Protein AF-A0A8T4XDW1-F1 (afdb_monomer_lite)

pLDDT: mean 91.81, std 9.37, range [51.06, 97.88]

Foldseek 3Di:
DDPDPLPAWDWPDWDDDPPWIWTWIARPPQRWIWIQIPVRDIDTHHDDD

Radius of gyration: 11.46 Å; chains: 1; bounding box: 29×20×31 Å

Sequence (49 aa):
MMKCQHGEVELLGEQRGERSVNKYFRCLKCGNILILSEDNVLYEVPKSQ

Structure (mmCIF, N/CA/C/O backbone):
data_AF-A0A8T4XDW1-F1
#
_entry.id   AF-A0A8T4XDW1-F1
#
loop_
_atom_site.group_PDB
_atom_site.id
_atom_site.type_symbol
_atom_site.label_atom_id
_atom_site.label_alt_id
_atom_site.label_comp_id
_atom_site.label_asym_id
_atom_site.label_entity_id
_atom_site.label_seq_id
_atom_site.pdbx_PDB_ins_code
_atom_site.Cartn_x
_atom_site.Cartn_y
_atom_site.Cartn_z
_atom_site.occupancy
_atom_site.B_iso_or_equiv
_atom_site.auth_seq_id
_atom_site.auth_comp_id
_atom_site.auth_asym_id
_atom_site.auth_atom_id
_atom_site.pdbx_PDB_model_num
ATOM 1 N N . MET A 1 1 ? -10.821 -13.335 14.419 1.00 51.06 1 MET A N 1
ATOM 2 C CA . MET A 1 1 ? -10.255 -12.037 13.986 1.00 51.06 1 MET A CA 1
ATOM 3 C C . MET A 1 1 ? -10.390 -11.941 12.477 1.00 51.06 1 MET A C 1
ATOM 5 O O . MET A 1 1 ? -9.902 -12.825 11.785 1.00 51.06 1 MET A O 1
ATOM 9 N N . MET A 1 2 ? -11.116 -10.946 11.973 1.00 75.06 2 MET A N 1
ATOM 10 C CA . MET A 1 2 ? -11.292 -10.736 10.533 1.00 75.06 2 MET A CA 1
ATOM 11 C C . MET A 1 2 ? -10.005 -10.110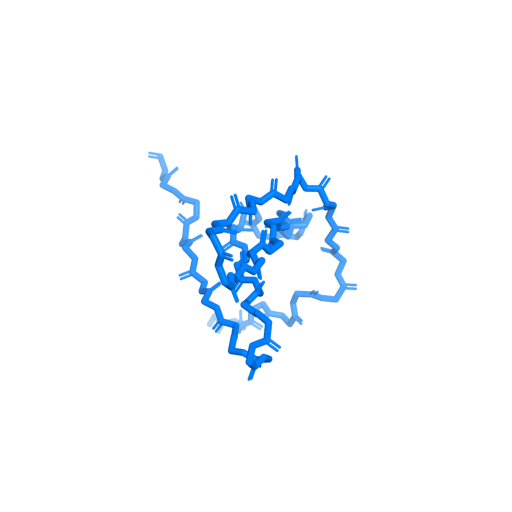 9.974 1.00 75.06 2 MET A C 1
ATOM 13 O O . MET A 1 2 ? -9.515 -9.137 10.546 1.00 75.06 2 MET A O 1
ATOM 17 N N . LYS A 1 3 ? -9.426 -10.668 8.903 1.00 82.81 3 LYS A N 1
ATOM 18 C CA . LYS A 1 3 ? -8.283 -10.037 8.219 1.00 82.81 3 LYS A CA 1
ATOM 19 C C . LYS A 1 3 ? -8.740 -8.710 7.606 1.00 82.81 3 LYS A C 1
ATOM 21 O O . LYS A 1 3 ? -9.790 -8.668 6.959 1.00 82.81 3 LYS A O 1
ATOM 26 N N . CYS A 1 4 ? -7.968 -7.642 7.813 1.00 91.06 4 CYS A N 1
ATOM 27 C CA . CYS A 1 4 ? -8.250 -6.339 7.216 1.00 91.06 4 CYS A CA 1
ATOM 28 C C . CYS A 1 4 ? -8.203 -6.449 5.684 1.00 91.06 4 CYS A C 1
ATOM 30 O O . CYS A 1 4 ? -7.287 -7.051 5.138 1.00 91.06 4 CYS A O 1
ATOM 32 N N . GLN A 1 5 ? -9.197 -5.877 5.002 1.00 92.44 5 GLN A N 1
ATOM 33 C CA . GLN A 1 5 ? -9.275 -5.868 3.533 1.00 92.44 5 GLN A CA 1
ATOM 34 C C . GL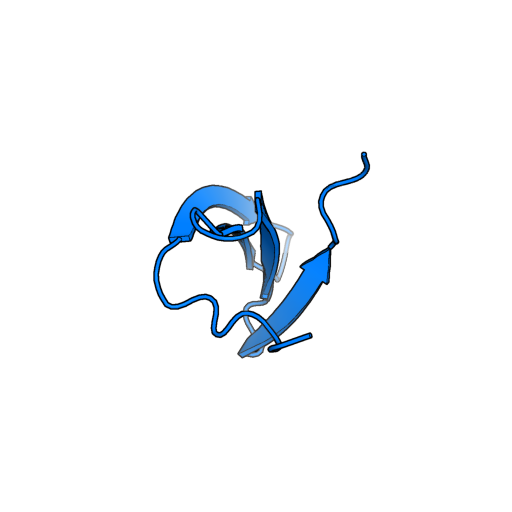N A 1 5 ? -8.536 -4.677 2.903 1.00 92.44 5 GLN A C 1
ATOM 36 O O . GLN A 1 5 ? -8.502 -4.559 1.687 1.00 92.44 5 GLN A O 1
ATOM 41 N N . HIS A 1 6 ? -7.995 -3.765 3.722 1.00 93.12 6 HIS A N 1
ATOM 42 C CA . HIS A 1 6 ? -7.217 -2.597 3.284 1.00 93.12 6 HIS A CA 1
ATOM 43 C C . HIS A 1 6 ? -7.910 -1.688 2.250 1.00 93.12 6 HIS A C 1
ATOM 45 O O . HIS A 1 6 ? -7.248 -1.016 1.472 1.00 93.12 6 HIS A O 1
ATOM 51 N N . GLY A 1 7 ? -9.246 -1.618 2.259 1.00 92.56 7 GLY A N 1
ATOM 52 C CA . GLY A 1 7 ? -10.013 -0.831 1.278 1.00 92.56 7 GLY A CA 1
ATOM 53 C C . GLY A 1 7 ? -9.909 0.696 1.417 1.00 92.56 7 GLY A C 1
ATOM 54 O O . GLY A 1 7 ? -10.367 1.410 0.535 1.00 92.56 7 GLY A O 1
ATOM 55 N N . GLU A 1 8 ? -9.328 1.199 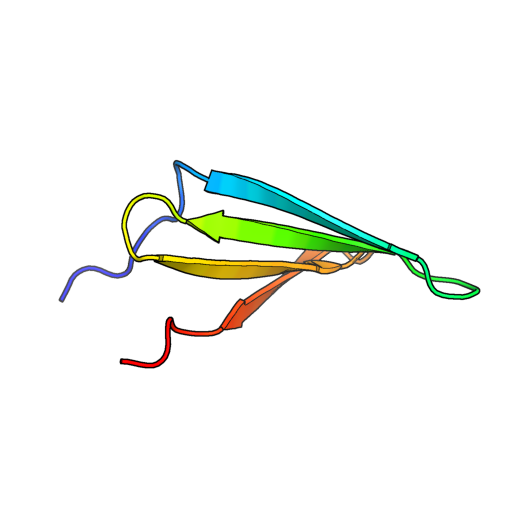2.510 1.00 96.75 8 GLU A N 1
ATOM 56 C CA . GLU A 1 8 ? -9.104 2.633 2.746 1.00 96.75 8 GLU A CA 1
ATOM 57 C C . GLU A 1 8 ? -7.657 2.850 3.199 1.00 96.75 8 GLU A C 1
ATOM 59 O O . GLU A 1 8 ? -7.237 2.332 4.245 1.00 96.75 8 GLU A O 1
ATOM 64 N N . VAL A 1 9 ? -6.892 3.588 2.392 1.00 97.25 9 VAL A N 1
ATOM 65 C CA . VAL A 1 9 ? -5.454 3.804 2.576 1.00 97.25 9 VAL A CA 1
ATOM 66 C C . VAL A 1 9 ? -5.062 5.252 2.280 1.00 97.25 9 VAL A C 1
ATOM 68 O O . VAL A 1 9 ? -5.641 5.887 1.402 1.00 97.25 9 VAL A O 1
ATOM 71 N N . GLU A 1 10 ? -4.049 5.757 2.983 1.00 97.88 10 GLU A N 1
ATOM 72 C CA . GLU A 1 10 ? -3.360 7.012 2.657 1.00 97.88 10 GLU A CA 1
ATOM 73 C C . GLU A 1 10 ? -2.010 6.715 1.994 1.00 97.88 10 GLU A C 1
ATOM 75 O O . GLU A 1 10 ? -1.300 5.809 2.428 1.00 97.88 10 GLU A O 1
ATOM 80 N N . LEU A 1 11 ? -1.637 7.467 0.952 1.00 97.12 11 LEU A N 1
ATOM 81 C CA . LEU A 1 11 ? -0.286 7.416 0.386 1.00 97.12 11 LEU A CA 1
ATOM 82 C C . LEU A 1 11 ? 0.669 8.160 1.324 1.00 97.12 11 LEU A C 1
ATOM 84 O O . LEU A 1 11 ? 0.497 9.351 1.571 1.00 97.12 11 LEU A O 1
ATOM 88 N N . LEU A 1 12 ? 1.690 7.461 1.812 1.00 97.38 12 LEU A N 1
ATOM 89 C CA . LEU A 1 12 ? 2.752 8.038 2.634 1.00 97.38 12 LEU A CA 1
ATOM 90 C C . LEU A 1 12 ? 3.906 8.579 1.791 1.00 97.38 12 LEU A C 1
ATOM 92 O O . LEU A 1 12 ? 4.581 9.519 2.202 1.00 97.38 12 LEU A O 1
ATOM 96 N N . GLY A 1 13 ? 4.148 7.976 0.627 1.00 97.12 13 GLY A N 1
ATOM 97 C CA . GLY A 1 13 ? 5.194 8.411 -0.286 1.00 97.12 13 GLY A CA 1
ATOM 98 C C . GLY A 1 13 ? 5.650 7.324 -1.245 1.00 97.12 13 GLY A C 1
ATOM 99 O O . GLY A 1 13 ? 5.114 6.214 -1.280 1.00 97.12 13 GLY A O 1
ATOM 100 N N . GLU A 1 14 ? 6.672 7.663 -2.021 1.00 96.88 14 GLU A N 1
ATOM 101 C CA . GLU A 1 14 ? 7.292 6.778 -3.000 1.00 96.88 14 GLU A CA 1
ATOM 102 C C . GLU A 1 14 ? 8.807 6.748 -2.777 1.00 96.88 14 GLU A C 1
ATOM 104 O O . GLU A 1 14 ? 9.432 7.791 -2.586 1.00 96.88 14 GLU A O 1
ATOM 109 N N . GLN A 1 15 ? 9.408 5.561 -2.832 1.00 95.25 15 GLN A N 1
ATOM 110 C CA . GLN A 1 15 ? 10.855 5.384 -2.900 1.00 95.25 15 GLN A CA 1
ATOM 111 C C . GLN A 1 15 ? 11.220 4.963 -4.320 1.00 95.25 15 GLN A C 1
ATOM 113 O O . GLN A 1 15 ? 10.705 3.964 -4.818 1.00 95.25 15 GLN A O 1
ATOM 118 N N . ARG A 1 16 ? 12.118 5.711 -4.962 1.00 94.31 16 ARG A N 1
ATOM 119 C CA . ARG A 1 16 ? 12.620 5.417 -6.310 1.00 94.31 16 ARG A CA 1
ATOM 120 C C . ARG A 1 16 ? 14.068 4.943 -6.205 1.00 94.31 16 ARG A C 1
ATOM 122 O O . ARG A 1 16 ? 14.925 5.703 -5.763 1.00 94.31 16 ARG A O 1
ATOM 129 N N . GLY A 1 17 ? 14.318 3.686 -6.551 1.00 88.81 17 GLY A N 1
ATOM 130 C CA . GLY A 1 17 ? 15.653 3.145 -6.803 1.00 88.81 17 GLY A CA 1
ATOM 131 C C . GLY A 1 17 ? 16.081 3.368 -8.257 1.00 88.81 17 GLY A C 1
ATOM 132 O O . GLY A 1 17 ? 15.325 3.911 -9.058 1.00 88.81 17 GLY A O 1
ATOM 133 N N . GLU A 1 18 ? 17.284 2.915 -8.624 1.00 86.44 18 GLU A N 1
ATOM 134 C CA . GLU A 1 18 ? 17.807 3.056 -9.999 1.00 86.44 18 GLU A CA 1
ATOM 135 C C . GLU A 1 18 ? 16.928 2.390 -11.065 1.00 86.44 18 GLU A C 1
ATOM 137 O O . GLU A 1 18 ? 16.923 2.819 -12.218 1.00 86.44 18 GLU A O 1
ATOM 142 N N . ARG A 1 19 ? 16.210 1.324 -10.697 1.00 85.19 19 ARG A N 1
ATOM 143 C CA . ARG A 1 19 ? 15.367 0.547 -11.615 1.00 85.19 19 ARG A CA 1
ATOM 144 C C . ARG A 1 19 ? 13.982 0.230 -11.077 1.00 85.19 19 ARG A C 1
ATOM 146 O O . ARG A 1 19 ? 13.250 -0.425 -11.797 1.00 85.19 19 ARG A O 1
ATOM 153 N N . SER A 1 20 ? 13.654 0.669 -9.859 1.00 89.25 20 SER A N 1
ATOM 154 C CA . SER A 1 20 ? 12.405 0.286 -9.209 1.00 89.25 20 SER A CA 1
ATOM 155 C C . SER A 1 20 ? 11.722 1.406 -8.445 1.00 89.25 20 SER A C 1
ATOM 157 O O . SER A 1 20 ? 12.369 2.334 -7.955 1.00 89.25 20 SER A O 1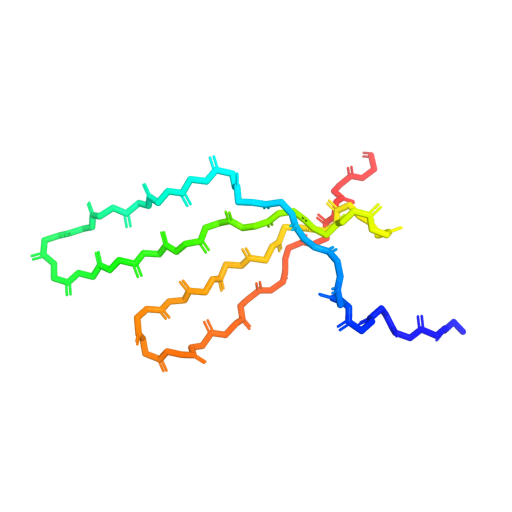
ATOM 159 N N . VAL A 1 21 ? 10.396 1.322 -8.323 1.00 92.69 21 VAL A N 1
ATOM 160 C CA . VAL A 1 21 ? 9.599 2.231 -7.490 1.00 92.69 21 VAL A CA 1
ATOM 161 C C . VAL A 1 21 ? 8.761 1.440 -6.493 1.00 92.69 21 VAL A C 1
ATOM 163 O O . VAL A 1 21 ? 7.980 0.574 -6.877 1.00 92.69 21 VAL A O 1
ATOM 166 N N . ASN A 1 22 ? 8.878 1.789 -5.212 1.00 95.94 22 ASN A N 1
ATOM 167 C CA . ASN A 1 22 ? 8.009 1.296 -4.148 1.00 95.94 22 ASN A CA 1
ATOM 168 C C . ASN A 1 22 ? 7.074 2.413 -3.690 1.00 95.94 22 ASN A C 1
ATOM 170 O O . ASN A 1 22 ? 7.528 3.511 -3.364 1.00 95.94 22 ASN A O 1
ATOM 174 N N . LYS A 1 23 ? 5.775 2.127 -3.616 1.00 97.19 23 LYS A N 1
ATOM 175 C CA . LYS A 1 23 ? 4.771 3.030 -3.044 1.00 97.19 23 LYS A CA 1
ATOM 176 C C . LYS A 1 23 ? 4.394 2.561 -1.651 1.00 97.19 23 LYS A C 1
ATOM 178 O O . LYS A 1 23 ? 4.079 1.391 -1.452 1.00 97.19 23 LYS A O 1
ATOM 183 N N . TYR A 1 24 ? 4.401 3.485 -0.704 1.00 97.81 24 TYR A N 1
ATOM 184 C CA . TYR A 1 24 ? 4.093 3.219 0.692 1.00 97.81 24 TYR A CA 1
ATOM 185 C C . TYR A 1 24 ? 2.726 3.788 1.009 1.00 97.81 24 TYR A C 1
ATOM 187 O O . TYR A 1 24 ? 2.486 4.978 0.818 1.00 97.81 24 TYR A O 1
ATOM 195 N N . PHE A 1 25 ? 1.852 2.953 1.546 1.00 97.62 25 PHE A N 1
ATOM 196 C CA . PHE A 1 25 ? 0.531 3.346 1.995 1.00 97.62 25 PHE A CA 1
ATOM 197 C C . PHE A 1 25 ? 0.345 2.977 3.459 1.00 97.62 25 PHE A C 1
ATOM 199 O O . PHE A 1 25 ? 0.906 1.992 3.930 1.00 97.62 25 PHE A O 1
ATOM 206 N N . ARG A 1 26 ? -0.476 3.726 4.187 1.00 97.38 26 ARG A N 1
ATOM 207 C CA . ARG A 1 26 ? -0.970 3.311 5.501 1.00 97.38 26 ARG A CA 1
ATOM 208 C C . ARG A 1 26 ? -2.444 2.977 5.392 1.00 97.38 26 ARG A C 1
ATOM 210 O O . ARG A 1 26 ? -3.230 3.786 4.911 1.00 97.38 26 ARG A O 1
ATOM 217 N N . CYS A 1 27 ? -2.836 1.805 5.878 1.00 97.00 27 CYS A N 1
ATOM 218 C CA . CYS A 1 27 ? -4.248 1.484 6.018 1.00 97.00 27 CYS A CA 1
ATOM 219 C C . CYS A 1 27 ? -4.868 2.319 7.139 1.00 97.00 27 CYS A C 1
ATOM 221 O O . CYS A 1 27 ? -4.436 2.243 8.288 1.00 97.00 27 CYS A O 1
ATOM 223 N N . LEU A 1 28 ? -5.933 3.054 6.829 1.00 96.12 28 LEU A N 1
ATOM 224 C CA . LEU A 1 28 ? -6.627 3.892 7.808 1.00 96.12 28 LEU A CA 1
ATOM 225 C C . LEU A 1 28 ? -7.458 3.075 8.813 1.00 96.12 28 LEU A C 1
ATOM 227 O O . LEU A 1 28 ? -7.813 3.580 9.872 1.00 96.12 28 LEU A O 1
ATOM 231 N N . LYS A 1 29 ? -7.733 1.795 8.516 1.00 95.12 29 LYS A N 1
ATOM 232 C CA . LYS A 1 29 ? -8.522 0.902 9.385 1.00 95.12 29 LYS A CA 1
ATOM 233 C C . LYS A 1 29 ? -7.685 0.191 10.442 1.00 95.12 29 LYS A C 1
ATOM 235 O O . LYS A 1 29 ? -8.103 0.102 11.590 1.00 95.12 29 LYS A O 1
ATOM 240 N N . CYS A 1 30 ? -6.531 -0.354 10.053 1.00 94.69 30 CYS A N 1
ATOM 241 C CA . CYS A 1 30 ? -5.677 -1.144 10.952 1.00 94.69 30 CYS A CA 1
ATOM 242 C C . CYS A 1 30 ? -4.333 -0.479 11.275 1.00 94.69 30 CYS A C 1
ATOM 244 O O . CYS A 1 30 ? -3.649 -0.905 12.201 1.00 94.69 30 CYS A O 1
ATOM 246 N N . GLY A 1 31 ? -3.949 0.567 10.540 1.00 94.81 31 GLY A N 1
ATOM 247 C CA . GLY A 1 31 ? -2.680 1.268 10.722 1.00 94.81 31 GLY A CA 1
ATOM 248 C C . GLY A 1 31 ? -1.464 0.575 10.105 1.00 94.81 31 GLY A C 1
ATOM 249 O O . GLY A 1 31 ? -0.376 1.144 10.175 1.00 94.81 31 GLY A O 1
ATOM 250 N N . ASN A 1 32 ? -1.621 -0.609 9.504 1.00 96.25 32 ASN A N 1
ATOM 251 C CA . ASN A 1 32 ? -0.519 -1.325 8.859 1.00 96.25 32 ASN A CA 1
ATOM 252 C C . ASN A 1 32 ? 0.031 -0.539 7.669 1.00 96.25 32 ASN A C 1
ATOM 25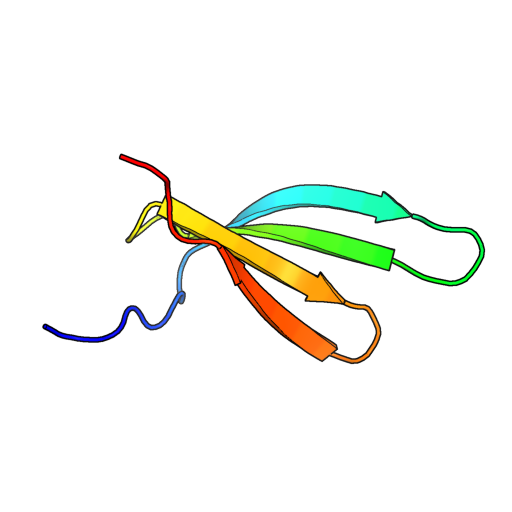4 O O . ASN A 1 32 ? -0.706 0.177 6.981 1.00 96.25 32 ASN A O 1
ATOM 258 N N . ILE A 1 33 ? 1.329 -0.702 7.430 1.00 97.12 33 ILE A N 1
ATOM 259 C CA . ILE A 1 33 ? 2.004 -0.141 6.267 1.00 97.12 33 ILE A CA 1
ATOM 260 C C . ILE A 1 33 ? 1.949 -1.165 5.142 1.00 97.12 33 ILE A C 1
ATOM 262 O O . ILE A 1 33 ? 2.295 -2.329 5.324 1.00 97.12 33 ILE A O 1
ATOM 266 N N . LEU A 1 34 ? 1.509 -0.715 3.978 1.00 96.94 34 LEU A N 1
ATOM 267 C CA . LEU A 1 34 ? 1.416 -1.497 2.761 1.00 96.94 34 LEU A CA 1
ATOM 268 C C . LEU A 1 34 ? 2.455 -0.967 1.781 1.00 96.94 34 LEU A C 1
ATOM 270 O O . LEU A 1 34 ? 2.511 0.236 1.530 1.00 96.94 34 LEU A O 1
ATOM 274 N N . ILE A 1 35 ? 3.277 -1.852 1.237 1.00 96.69 35 ILE A N 1
ATOM 275 C CA . ILE A 1 35 ? 4.335 -1.503 0.291 1.00 96.69 35 ILE A CA 1
ATOM 276 C C . ILE A 1 35 ? 3.988 -2.176 -1.028 1.00 96.69 35 ILE A C 1
ATOM 278 O O . ILE A 1 35 ? 3.992 -3.402 -1.110 1.00 96.69 35 ILE A O 1
ATOM 282 N N . LEU A 1 36 ? 3.656 -1.379 -2.040 1.00 96.50 36 LEU A N 1
ATOM 283 C CA . LEU A 1 36 ? 3.392 -1.858 -3.391 1.00 96.50 36 LEU A CA 1
ATOM 284 C C . LEU A 1 36 ? 4.646 -1.646 -4.236 1.00 96.50 36 LEU A C 1
ATOM 286 O O . LEU A 1 36 ? 5.029 -0.498 -4.483 1.00 96.50 36 LEU A O 1
ATOM 290 N N . SER A 1 37 ? 5.279 -2.738 -4.656 1.00 94.38 37 SER A N 1
ATOM 291 C CA . SER A 1 37 ? 6.370 -2.682 -5.627 1.00 94.38 37 SER A CA 1
ATOM 292 C C . SER A 1 37 ? 5.834 -2.478 -7.044 1.00 94.38 37 SER A C 1
ATOM 294 O O . SER A 1 37 ? 4.654 -2.697 -7.329 1.00 94.38 37 SER A O 1
ATOM 296 N N . GLU A 1 38 ? 6.714 -2.083 -7.957 1.00 92.75 38 GLU A N 1
ATOM 297 C CA . GLU A 1 38 ? 6.386 -1.952 -9.379 1.00 92.75 38 GLU A CA 1
ATOM 298 C C . GLU A 1 38 ? 5.930 -3.263 -10.038 1.00 92.75 38 GLU A C 1
ATOM 300 O O . GLU A 1 38 ? 5.088 -3.238 -10.932 1.00 92.75 38 GLU A O 1
ATOM 305 N N . ASP A 1 39 ? 6.403 -4.408 -9.535 1.00 92.25 39 ASP A N 1
ATOM 306 C CA . ASP A 1 39 ? 6.010 -5.747 -9.993 1.00 92.25 39 ASP A CA 1
ATOM 307 C C . ASP A 1 39 ? 4.615 -6.171 -9.489 1.00 92.25 39 ASP A C 1
ATOM 309 O O . ASP A 1 39 ? 4.233 -7.337 -9.588 1.00 92.25 39 ASP A O 1
ATOM 313 N N . ASN A 1 40 ? 3.834 -5.237 -8.935 1.00 92.38 40 ASN A N 1
ATOM 314 C CA . ASN A 1 40 ? 2.520 -5.462 -8.325 1.00 92.38 40 ASN A CA 1
ATOM 315 C C . ASN A 1 40 ? 2.538 -6.434 -7.133 1.00 92.38 40 ASN A C 1
ATOM 317 O O . ASN A 1 40 ? 1.520 -7.054 -6.815 1.00 92.38 40 ASN A O 1
ATOM 321 N N . VAL A 1 41 ? 3.674 -6.550 -6.438 1.00 94.94 41 VAL A N 1
ATOM 322 C CA . VAL A 1 41 ? 3.762 -7.315 -5.189 1.00 94.94 41 VAL A CA 1
ATOM 323 C C . VAL A 1 41 ? 3.413 -6.399 -4.020 1.00 94.94 41 VAL A C 1
ATOM 325 O O . VAL A 1 41 ? 3.983 -5.317 -3.870 1.00 94.94 41 VAL A O 1
ATOM 328 N N . LEU A 1 42 ? 2.469 -6.839 -3.185 1.00 94.62 42 LEU A N 1
ATOM 329 C CA . LEU A 1 42 ? 2.041 -6.122 -1.988 1.00 94.62 42 LEU A CA 1
ATOM 330 C C . LEU A 1 42 ? 2.653 -6.759 -0.739 1.00 94.62 42 LEU A C 1
ATOM 332 O O . LEU A 1 42 ? 2.359 -7.909 -0.411 1.00 94.62 42 LEU A O 1
ATOM 336 N N . TYR A 1 43 ? 3.458 -5.988 -0.018 1.00 94.56 43 TYR A N 1
ATOM 337 C CA . TYR A 1 43 ? 3.984 -6.364 1.290 1.00 94.56 43 TYR A CA 1
ATOM 338 C C . TYR A 1 43 ? 3.208 -5.646 2.389 1.00 94.56 43 TYR A C 1
ATOM 340 O O . TYR A 1 43 ? 2.866 -4.473 2.254 1.00 94.56 43 TYR A O 1
ATOM 348 N N . GLU A 1 44 ? 2.965 -6.341 3.496 1.00 95.25 44 GLU A N 1
ATOM 349 C CA . GLU A 1 44 ? 2.273 -5.798 4.662 1.00 95.25 44 GLU A CA 1
ATOM 350 C C . GLU A 1 44 ? 3.207 -5.812 5.871 1.00 95.25 44 GLU A C 1
ATOM 352 O O . GLU A 1 44 ? 3.707 -6.861 6.279 1.00 95.25 44 GLU A O 1
ATOM 357 N N . VAL A 1 45 ? 3.427 -4.635 6.450 1.00 95.19 45 VAL A N 1
ATOM 358 C CA . VAL A 1 45 ? 4.174 -4.449 7.690 1.00 95.19 45 VAL A CA 1
ATOM 359 C C . VAL A 1 45 ? 3.172 -4.069 8.780 1.00 95.19 45 VAL A C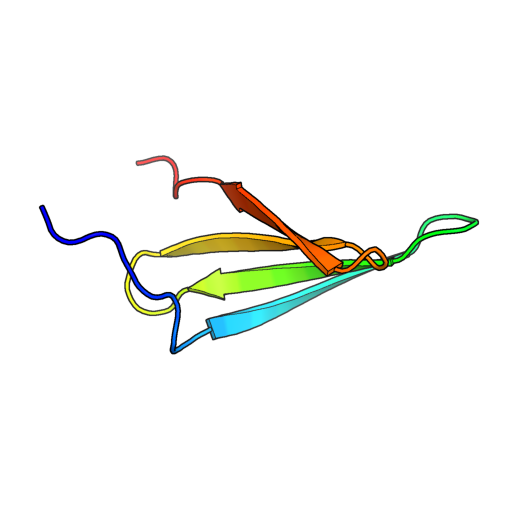 1
ATOM 361 O O . VAL A 1 45 ? 2.561 -2.995 8.701 1.00 95.19 45 VAL A O 1
ATOM 364 N N . PRO A 1 46 ? 2.966 -4.930 9.792 1.00 93.44 46 PRO A N 1
ATOM 365 C CA . PRO A 1 46 ? 2.097 -4.618 10.914 1.00 93.44 46 PRO A CA 1
ATOM 366 C C . PRO A 1 46 ? 2.529 -3.322 11.592 1.00 93.44 46 PRO A C 1
ATOM 368 O O . PRO A 1 46 ? 3.725 -3.075 11.757 1.00 93.44 46 PRO A O 1
ATOM 371 N N . LYS A 1 47 ? 1.567 -2.504 12.024 1.00 89.19 47 LYS A N 1
ATOM 372 C CA . LYS A 1 47 ? 1.876 -1.401 12.933 1.00 89.19 47 LYS A CA 1
ATOM 373 C C . LYS A 1 47 ? 2.476 -2.003 14.207 1.00 89.19 47 LYS A C 1
ATOM 375 O O . LYS A 1 47 ? 1.767 -2.686 14.944 1.00 89.19 47 LYS A O 1
ATOM 380 N N . SER A 1 48 ? 3.764 -1.771 14.456 1.00 76.81 48 SER A N 1
ATOM 381 C CA . SER A 1 48 ? 4.369 -2.104 15.746 1.00 76.81 48 SER A CA 1
ATOM 382 C C . SER A 1 48 ? 3.601 -1.368 16.846 1.00 76.81 48 SER A C 1
ATOM 384 O O . SER A 1 48 ? 3.344 -0.167 16.709 1.00 76.81 48 SER A O 1
ATOM 386 N N . GLN A 1 49 ? 3.163 -2.113 17.866 1.00 55.34 49 GLN A N 1
ATOM 387 C CA . GLN A 1 49 ? 2.518 -1.551 19.056 1.00 55.34 49 GLN A CA 1
ATOM 388 C C . GLN A 1 49 ? 3.478 -0.669 19.845 1.00 55.34 49 GLN A C 1
ATOM 390 O O . GLN A 1 49 ? 4.674 -1.032 19.923 1.00 55.34 49 GLN A O 1
#

Secondary structure (DSSP, 8-state):
-PPP---SEEEEEEEE-SS-EEEEEEETTT--EEEEETTSPEEEE----